Protein AF-A0A419FY46-F1 (afdb_monomer_lite)

Radius of gyration: 15.68 Å; chains: 1; bounding box: 32×21×50 Å

Secondary structure (DSSP, 8-state):
-EE-SSTTS-S-------S-PPPPTTS------HHHHHHHHH-TTHHHHHHHHHHTS-HHHHHHHSEEETTTEEE--HHHHTT---S---HHHHHHHHHHHHTT-

Foldseek 3Di:
DAADPDDADQRDADDDDPDPDDDDPVDDDDDDDPVVVVVCVVDVCQSVQVNVQVVPQDSVLQQVLWDDDPPRDTDDDPVSVVPGDGPDDDPSVVVVVVVVVVVVD

pLDDT: mean 77.68, std 14.21, range [41.5, 94.31]

Structure (mmCIF, N/CA/C/O backbone):
data_AF-A0A419FY46-F1
#
_entry.id   AF-A0A419FY46-F1
#
loop_
_atom_site.group_PDB
_atom_site.id
_atom_site.type_symbol
_atom_site.label_atom_id
_atom_site.label_alt_id
_atom_site.label_comp_id
_atom_site.label_asym_id
_atom_site.label_entity_id
_atom_site.label_seq_id
_atom_site.pdbx_PDB_ins_code
_atom_site.Cartn_x
_atom_site.Cartn_y
_atom_site.Cartn_z
_atom_site.occupancy
_atom_site.B_iso_or_equiv
_atom_site.auth_seq_id
_atom_site.auth_comp_id
_atom_site.auth_asym_id
_atom_site.auth_atom_id
_atom_site.pdbx_PDB_model_num
ATOM 1 N N . MET A 1 1 ? -2.031 -3.523 -14.171 1.00 59.50 1 MET A N 1
ATOM 2 C CA . MET A 1 1 ? -1.311 -3.630 -15.462 1.00 59.50 1 MET A CA 1
ATOM 3 C C . MET A 1 1 ? -1.323 -2.260 -16.112 1.00 59.50 1 MET A C 1
ATOM 5 O O . MET A 1 1 ? -2.389 -1.657 -16.129 1.00 59.50 1 MET A O 1
ATOM 9 N N . GLY A 1 2 ? -0.187 -1.773 -16.610 1.00 61.53 2 GLY A N 1
ATOM 10 C CA . GLY A 1 2 ? -0.102 -0.465 -17.265 1.00 61.53 2 GLY A CA 1
ATOM 11 C C . GLY A 1 2 ? 0.871 -0.479 -18.438 1.00 61.53 2 GLY A C 1
ATOM 12 O O . GLY A 1 2 ? 1.806 -1.282 -18.465 1.00 61.53 2 GLY A O 1
ATOM 13 N N . ARG A 1 3 ? 0.617 0.389 -19.420 1.00 63.28 3 ARG A N 1
ATOM 14 C CA . ARG A 1 3 ? 1.512 0.652 -20.551 1.00 63.28 3 ARG A CA 1
ATOM 15 C C . ARG A 1 3 ? 2.069 2.059 -20.404 1.00 63.28 3 ARG A C 1
ATOM 17 O O . ARG A 1 3 ? 1.293 3.004 -20.284 1.00 63.28 3 ARG A O 1
ATOM 24 N N . SER A 1 4 ? 3.384 2.191 -20.441 1.00 57.62 4 SER A N 1
ATOM 25 C CA . SER A 1 4 ? 4.067 3.474 -20.575 1.00 57.62 4 SER A CA 1
ATOM 26 C C . SER A 1 4 ? 4.584 3.600 -22.010 1.00 57.62 4 SER A C 1
ATOM 28 O O . SER A 1 4 ? 5.387 2.794 -22.471 1.00 57.62 4 SER A O 1
ATOM 30 N N . GLU A 1 5 ? 4.104 4.605 -22.744 1.00 50.00 5 GLU A N 1
ATOM 31 C CA . GLU A 1 5 ? 4.772 5.080 -23.960 1.00 50.00 5 GLU A CA 1
ATOM 32 C C . GLU A 1 5 ? 5.682 6.242 -23.548 1.00 50.00 5 GLU A C 1
ATOM 34 O O . GLU A 1 5 ? 5.227 7.370 -23.369 1.00 50.00 5 GLU A O 1
ATOM 39 N N . GLY A 1 6 ? 6.963 5.943 -23.318 1.00 52.06 6 GLY A N 1
ATOM 40 C CA . GLY A 1 6 ? 7.972 6.918 -22.893 1.00 52.06 6 GLY A CA 1
ATOM 41 C C . GLY A 1 6 ? 8.352 6.837 -21.409 1.00 52.06 6 GLY A C 1
ATOM 42 O O . GLY A 1 6 ? 7.585 6.366 -20.572 1.00 52.06 6 GLY A O 1
ATOM 43 N N . ALA A 1 7 ? 9.568 7.299 -21.102 1.00 52.47 7 ALA A N 1
ATOM 44 C CA . ALA A 1 7 ? 10.229 7.155 -19.800 1.00 52.47 7 ALA A CA 1
ATOM 45 C C . ALA A 1 7 ? 9.562 7.923 -18.635 1.00 52.47 7 ALA A C 1
ATOM 47 O O . ALA A 1 7 ? 9.846 7.622 -17.481 1.00 52.47 7 ALA A O 1
ATOM 48 N N . ASP A 1 8 ? 8.663 8.872 -18.922 1.00 51.88 8 ASP A N 1
ATOM 49 C CA . ASP A 1 8 ? 8.159 9.835 -17.927 1.00 51.88 8 ASP A CA 1
ATOM 50 C C . ASP A 1 8 ? 6.788 9.507 -17.311 1.00 51.88 8 ASP A C 1
ATOM 52 O O . ASP A 1 8 ? 6.394 10.137 -16.329 1.00 51.88 8 ASP A O 1
ATOM 56 N N . ARG A 1 9 ? 6.020 8.538 -17.836 1.00 58.47 9 ARG A N 1
ATOM 57 C CA . ARG A 1 9 ? 4.701 8.193 -17.261 1.00 58.47 9 ARG A CA 1
ATOM 58 C C . ARG A 1 9 ? 4.778 6.969 -16.359 1.00 58.47 9 ARG A C 1
ATOM 60 O O . ARG A 1 9 ? 5.132 5.887 -16.818 1.00 58.47 9 ARG A O 1
ATOM 67 N N . CYS A 1 10 ? 4.364 7.133 -15.098 1.00 65.38 10 CYS A N 1
ATOM 68 C CA . CYS A 1 10 ? 4.237 6.021 -14.155 1.00 65.38 10 CYS A CA 1
ATOM 69 C C . CYS A 1 10 ? 3.200 5.025 -14.686 1.00 65.38 10 CYS A C 1
ATOM 71 O O . CYS A 1 10 ? 2.047 5.412 -14.878 1.00 65.38 10 CYS A O 1
ATOM 73 N N . PRO A 1 11 ? 3.558 3.750 -14.909 1.00 70.75 11 PRO A N 1
ATOM 74 C CA . PRO A 1 11 ? 2.603 2.748 -15.374 1.00 70.75 11 PRO A CA 1
ATOM 75 C C . PRO A 1 11 ? 1.655 2.268 -14.258 1.00 70.75 11 PRO A C 1
ATOM 77 O O . PRO A 1 11 ? 0.757 1.464 -14.521 1.00 70.75 11 PRO A O 1
ATOM 80 N N . LEU A 1 12 ? 1.853 2.717 -13.013 1.00 76.69 12 LEU A N 1
ATOM 81 C CA . LEU A 1 12 ? 1.069 2.318 -11.850 1.00 76.69 12 LEU A CA 1
ATOM 82 C C . LEU A 1 12 ? 0.159 3.455 -11.389 1.00 76.69 12 LEU A C 1
ATOM 84 O O . LEU A 1 12 ? 0.590 4.587 -11.193 1.00 76.69 12 LEU A O 1
ATOM 88 N N . HIS A 1 13 ? -1.105 3.113 -11.164 1.00 83.81 13 HIS A N 1
ATOM 89 C CA . HIS A 1 13 ? -2.106 4.020 -10.625 1.00 83.81 13 HIS A CA 1
ATOM 90 C C . HIS A 1 13 ? -2.739 3.395 -9.386 1.00 83.81 13 HIS A C 1
ATOM 92 O O . HIS A 1 13 ? -3.200 2.251 -9.428 1.00 83.81 13 HIS A O 1
ATOM 98 N N . PHE A 1 14 ? -2.780 4.160 -8.297 1.00 88.75 14 PHE A N 1
ATOM 99 C CA . PHE A 1 14 ? -3.496 3.795 -7.081 1.00 88.75 14 PHE A CA 1
ATOM 100 C C . PHE A 1 14 ? -4.875 4.445 -7.073 1.00 88.75 14 PHE A C 1
ATOM 102 O O . PHE A 1 14 ? -5.014 5.639 -7.351 1.00 88.75 14 PHE A O 1
ATOM 109 N N . TYR A 1 15 ? -5.880 3.650 -6.713 1.00 91.50 15 TYR A N 1
ATOM 110 C CA . TYR A 1 15 ? -7.268 4.075 -6.590 1.00 91.50 15 TYR A CA 1
ATOM 111 C C . TYR A 1 15 ? -7.801 3.675 -5.222 1.00 91.50 15 TYR A C 1
ATOM 113 O O . TYR A 1 15 ? -7.562 2.560 -4.757 1.00 91.50 15 TYR A O 1
ATOM 121 N N . LEU A 1 16 ? -8.564 4.574 -4.609 1.00 93.12 16 LEU A N 1
ATOM 122 C CA . LEU A 1 16 ? -9.299 4.292 -3.386 1.00 93.12 16 LEU A CA 1
ATOM 123 C C . LEU A 1 16 ? -10.735 3.899 -3.742 1.00 93.12 16 LEU A C 1
ATOM 125 O O . LEU A 1 16 ? -11.474 4.687 -4.331 1.00 93.12 16 LEU A O 1
ATOM 129 N N . ASN A 1 17 ? -11.132 2.679 -3.383 1.00 92.69 17 ASN A N 1
ATOM 130 C CA . ASN A 1 17 ? -12.511 2.228 -3.535 1.00 92.69 17 ASN A CA 1
ATOM 131 C C . ASN A 1 17 ? -13.303 2.546 -2.260 1.00 92.69 17 ASN A C 1
ATOM 133 O O . ASN A 1 17 ? -13.191 1.834 -1.268 1.00 92.69 17 ASN A O 1
ATOM 137 N N . LEU A 1 18 ? -14.112 3.606 -2.305 1.00 89.62 18 LEU A N 1
ATOM 138 C CA . LEU A 1 18 ? -15.003 4.025 -1.210 1.00 89.62 18 LEU A CA 1
ATOM 139 C C . LEU A 1 18 ? -16.381 3.341 -1.252 1.00 89.62 18 LEU A C 1
ATOM 141 O O . LEU A 1 18 ? -17.300 3.722 -0.531 1.00 89.62 18 LEU A O 1
ATOM 145 N N . SER A 1 19 ? -16.560 2.360 -2.133 1.00 90.62 19 SER A N 1
ATOM 146 C CA . SER A 1 19 ? -17.837 1.691 -2.365 1.00 90.62 19 SER A CA 1
ATOM 147 C C . SER A 1 19 ? -17.726 0.186 -2.128 1.00 90.62 19 SER A C 1
ATOM 149 O O . SER A 1 19 ? -16.648 -0.358 -1.905 1.00 90.62 19 SER A O 1
ATOM 151 N N . ARG A 1 20 ? -18.853 -0.522 -2.253 1.00 89.38 20 ARG A N 1
ATOM 152 C CA . ARG A 1 20 ? -18.884 -1.995 -2.280 1.00 89.38 20 ARG A CA 1
ATOM 153 C C . ARG A 1 20 ? -18.708 -2.568 -3.693 1.00 89.38 20 ARG A C 1
ATOM 155 O O . ARG A 1 20 ? -19.135 -3.692 -3.948 1.00 89.38 20 ARG A O 1
ATOM 162 N N . ALA A 1 21 ? -18.135 -1.798 -4.623 1.00 91.19 21 ALA A N 1
ATOM 163 C CA . ALA A 1 21 ? -17.904 -2.250 -5.990 1.00 91.19 21 ALA A CA 1
ATOM 164 C C . ALA A 1 21 ? -16.941 -3.443 -6.028 1.00 91.19 21 ALA A C 1
ATOM 166 O O . ALA A 1 21 ? -15.910 -3.453 -5.352 1.00 91.19 21 ALA A O 1
ATOM 167 N N . VAL A 1 22 ? -17.273 -4.428 -6.861 1.00 89.56 22 VAL A N 1
ATOM 168 C CA . VAL A 1 22 ? -16.408 -5.575 -7.140 1.00 89.56 22 VAL A CA 1
ATOM 169 C C . VAL A 1 22 ? -15.297 -5.128 -8.084 1.00 89.56 22 VAL A C 1
ATOM 171 O O . VAL A 1 22 ? -15.566 -4.597 -9.161 1.00 89.56 22 VAL A O 1
ATOM 174 N N . VAL A 1 23 ? -14.047 -5.359 -7.689 1.00 89.19 23 VAL A N 1
ATOM 175 C CA . VAL A 1 23 ? -12.873 -5.039 -8.505 1.00 89.19 23 VAL A CA 1
ATOM 176 C C . VAL A 1 23 ? -12.383 -6.305 -9.202 1.00 89.19 23 VAL A C 1
ATOM 178 O O . VAL A 1 23 ? -12.245 -7.356 -8.580 1.00 89.19 23 VAL A O 1
ATOM 181 N N . SER A 1 24 ? -12.125 -6.210 -10.508 1.00 89.44 24 SER A N 1
ATOM 182 C CA . SER A 1 24 ? -11.620 -7.340 -11.295 1.00 89.44 24 SER A CA 1
ATOM 183 C C . SER A 1 24 ? -10.186 -7.732 -10.909 1.00 89.44 24 SER A C 1
ATOM 185 O O . SER A 1 24 ? -9.403 -6.902 -10.449 1.00 89.44 24 SER A O 1
ATOM 187 N N . ASN A 1 25 ? -9.797 -8.976 -11.206 1.00 85.00 25 ASN A N 1
ATOM 188 C CA . ASN A 1 25 ? -8.453 -9.521 -10.940 1.00 85.00 25 ASN A CA 1
ATOM 189 C C . ASN A 1 25 ? -7.320 -8.854 -11.749 1.00 85.00 25 ASN A C 1
ATOM 191 O O . ASN A 1 25 ? -6.158 -9.239 -11.636 1.00 85.00 25 ASN A O 1
ATOM 195 N N . VAL A 1 26 ? -7.648 -7.880 -12.601 1.00 85.06 26 VAL A N 1
ATOM 196 C CA . VAL A 1 26 ? -6.678 -7.063 -13.344 1.00 85.06 26 VAL A CA 1
ATOM 197 C C . VAL A 1 26 ? -6.011 -6.020 -12.436 1.00 85.06 26 VAL A C 1
ATOM 199 O O . VAL A 1 26 ? -4.909 -5.545 -12.740 1.00 85.06 26 VAL A O 1
ATOM 202 N N . PHE A 1 27 ? -6.656 -5.685 -11.316 1.00 87.00 27 PHE A N 1
ATOM 203 C CA . PHE A 1 27 ? -6.111 -4.824 -10.275 1.00 87.00 27 PHE A CA 1
ATOM 204 C C . PHE A 1 27 ? -5.450 -5.650 -9.175 1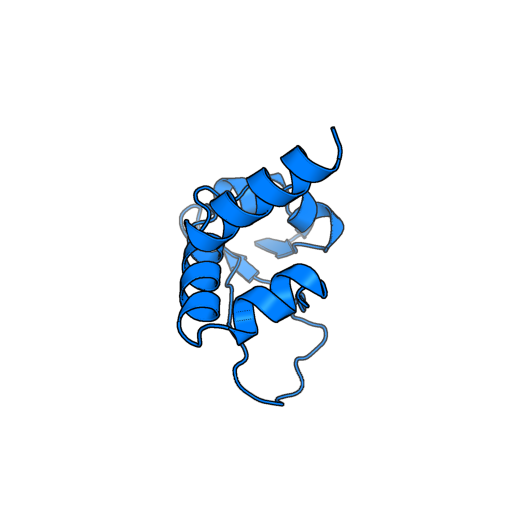.00 87.00 27 PHE A C 1
ATOM 206 O O . PHE A 1 27 ? -5.903 -6.737 -8.818 1.00 87.00 27 PHE A O 1
ATOM 213 N N . LEU A 1 28 ? -4.388 -5.089 -8.603 1.00 87.06 28 LEU A N 1
ATOM 214 C CA . LEU A 1 28 ? -3.850 -5.573 -7.345 1.00 87.06 28 LEU A CA 1
ATOM 215 C C . LEU A 1 28 ? -4.707 -4.997 -6.212 1.00 87.06 28 LEU A C 1
ATOM 217 O O . LEU A 1 28 ? -4.609 -3.815 -5.894 1.00 87.06 28 LEU A O 1
ATOM 221 N N . ASN A 1 29 ? -5.568 -5.831 -5.632 1.00 90.38 29 ASN A N 1
ATOM 222 C CA . ASN A 1 29 ? -6.452 -5.421 -4.544 1.00 90.38 29 ASN A CA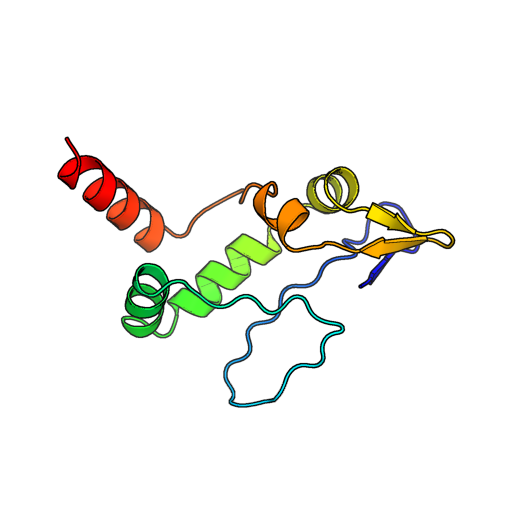 1
ATOM 223 C C . ASN A 1 29 ? -5.689 -5.427 -3.214 1.00 90.38 29 ASN A C 1
ATOM 225 O O . ASN A 1 29 ? -5.235 -6.479 -2.761 1.00 90.38 29 ASN A O 1
ATOM 229 N N . LEU A 1 30 ? -5.562 -4.254 -2.593 1.00 88.81 30 LEU A N 1
ATOM 230 C CA . LEU A 1 30 ? -4.914 -4.078 -1.297 1.00 88.81 30 LEU A CA 1
ATOM 231 C C . LEU A 1 30 ? -5.978 -3.981 -0.205 1.00 88.81 30 LEU A C 1
ATOM 233 O O . LEU A 1 30 ? -6.842 -3.109 -0.254 1.00 88.81 30 LEU A O 1
ATOM 237 N N . TYR A 1 31 ? -5.890 -4.864 0.786 1.00 89.38 31 TYR A N 1
ATOM 238 C CA . TYR A 1 31 ? -6.759 -4.838 1.957 1.00 89.38 31 TYR A CA 1
ATOM 239 C C . TYR A 1 31 ? -5.930 -4.485 3.192 1.00 89.38 31 TYR A C 1
ATOM 241 O O . TYR A 1 31 ? -4.889 -5.114 3.417 1.00 89.38 31 TYR A O 1
ATOM 249 N N . PRO A 1 32 ? -6.353 -3.491 3.992 1.00 89.81 32 PRO A N 1
ATOM 250 C CA . PRO A 1 32 ? -5.628 -3.134 5.196 1.00 89.81 32 PRO A CA 1
ATOM 251 C C . PRO A 1 32 ? -5.662 -4.303 6.183 1.00 89.81 32 PRO A C 1
ATOM 253 O O . PRO A 1 32 ? -6.682 -4.969 6.367 1.00 89.81 32 PRO A O 1
ATOM 256 N N . LYS A 1 33 ? -4.530 -4.552 6.847 1.00 89.50 33 LYS A N 1
ATOM 257 C CA . LYS A 1 33 ? -4.499 -5.447 8.011 1.00 89.50 33 LYS A CA 1
ATOM 258 C C . LYS A 1 33 ? -5.368 -4.855 9.132 1.00 89.50 33 LYS A C 1
ATOM 260 O O . LYS A 1 33 ? -5.510 -3.635 9.172 1.00 89.50 33 LYS A O 1
ATOM 265 N N . PRO A 1 34 ? -5.874 -5.662 10.085 1.00 88.88 34 PRO A N 1
ATOM 266 C CA . PRO A 1 34 ? -6.817 -5.191 11.105 1.00 88.88 34 PRO A CA 1
ATOM 267 C C . PRO A 1 34 ? -6.383 -3.930 11.863 1.00 88.88 34 PRO A C 1
ATOM 269 O O . PRO A 1 34 ? -7.209 -3.067 12.124 1.00 88.88 34 PRO A O 1
ATOM 272 N N . PHE A 1 35 ? -5.093 -3.801 12.182 1.00 88.19 35 PHE A N 1
ATOM 273 C CA . PHE A 1 35 ? -4.540 -2.605 12.822 1.00 88.19 35 PHE A CA 1
ATOM 274 C C . PHE A 1 35 ? -4.705 -1.347 11.956 1.00 88.19 35 PHE A C 1
ATOM 276 O O . PHE A 1 35 ? -5.333 -0.385 12.380 1.00 88.19 35 PHE A O 1
ATOM 283 N N . LEU A 1 36 ? -4.224 -1.394 10.710 1.00 89.44 36 LEU A N 1
ATOM 284 C CA . LEU A 1 36 ? -4.381 -0.293 9.762 1.00 89.44 36 LEU A CA 1
ATOM 285 C C . LEU A 1 36 ? -5.861 -0.017 9.464 1.00 89.44 36 LEU A C 1
ATOM 287 O O . LEU A 1 36 ? -6.241 1.133 9.313 1.00 89.44 36 LEU A O 1
ATOM 291 N N . GLY A 1 37 ? -6.698 -1.057 9.411 1.00 90.75 37 GLY A N 1
ATOM 292 C CA . GLY A 1 37 ? -8.141 -0.919 9.212 1.00 90.75 37 GLY A CA 1
ATOM 293 C C . GLY A 1 37 ? -8.791 -0.055 10.290 1.00 90.75 37 GLY A C 1
ATOM 294 O O . GLY A 1 37 ? -9.478 0.903 9.955 1.00 90.75 37 GLY A O 1
ATOM 295 N N . LYS A 1 38 ? -8.491 -0.321 11.568 1.00 90.94 38 LYS A N 1
ATOM 296 C CA . LYS A 1 38 ? -8.990 0.490 12.691 1.00 90.94 38 LYS A CA 1
ATOM 297 C C . LYS A 1 38 ? -8.547 1.947 12.586 1.00 90.94 38 LYS A C 1
ATOM 299 O O . LYS A 1 38 ? -9.380 2.841 12.675 1.00 90.94 38 LYS A O 1
ATOM 304 N N . LEU A 1 39 ? -7.263 2.180 12.303 1.00 91.31 39 LEU A N 1
ATOM 305 C CA . LEU A 1 39 ? -6.748 3.537 12.121 1.00 91.31 39 LEU A CA 1
ATOM 306 C C . LEU A 1 39 ? -7.453 4.261 10.967 1.00 91.31 39 LEU A C 1
ATOM 308 O O . LEU A 1 39 ? -7.761 5.442 11.078 1.00 91.31 39 LEU A O 1
ATOM 312 N N . LEU A 1 40 ? -7.744 3.578 9.862 1.00 92.12 40 LEU A N 1
ATOM 313 C CA . LEU A 1 40 ? -8.461 4.182 8.738 1.00 92.12 40 LEU A CA 1
ATOM 314 C C . LEU A 1 40 ? -9.935 4.484 9.061 1.00 92.12 40 LEU A C 1
ATOM 316 O O . LEU A 1 40 ? -10.487 5.425 8.500 1.00 92.12 40 LEU A O 1
ATOM 320 N N . GLU A 1 41 ? -10.567 3.717 9.951 1.00 91.62 41 GLU A N 1
ATOM 321 C CA . GLU A 1 41 ? -11.965 3.911 10.370 1.00 91.62 41 GLU A CA 1
ATOM 322 C C . GLU A 1 41 ? -12.146 5.061 11.375 1.00 91.62 41 GLU A C 1
ATOM 324 O O . GLU A 1 41 ? -13.206 5.680 11.423 1.00 91.62 41 GLU A O 1
ATOM 329 N N . GLU A 1 42 ? -11.116 5.382 12.158 1.00 92.94 42 GLU A N 1
ATOM 330 C CA . GLU A 1 42 ? -11.145 6.460 13.160 1.00 92.94 42 GLU A CA 1
ATOM 331 C C . GLU A 1 42 ? -11.277 7.866 12.556 1.00 92.94 42 GLU A C 1
ATOM 333 O O . GLU A 1 42 ? -11.762 8.782 13.222 1.00 92.94 42 GLU A O 1
ATOM 338 N N . ASN A 1 43 ? -10.843 8.063 11.306 1.00 93.44 43 ASN A N 1
ATOM 339 C CA . ASN A 1 43 ? -10.968 9.344 10.617 1.00 93.44 43 ASN A CA 1
ATOM 340 C C . ASN A 1 43 ? -11.099 9.150 9.095 1.00 93.44 43 ASN A C 1
ATOM 342 O O . ASN A 1 43 ? -10.203 8.617 8.441 1.00 93.44 43 ASN A O 1
ATOM 346 N N . ASN A 1 44 ? -12.197 9.672 8.535 1.00 91.88 44 ASN A N 1
ATOM 347 C CA . ASN A 1 44 ? -12.553 9.577 7.116 1.00 91.88 44 ASN A CA 1
ATOM 348 C C . ASN A 1 44 ? -11.537 10.221 6.152 1.00 91.88 44 ASN A C 1
ATOM 350 O O . ASN A 1 44 ? -11.547 9.881 4.968 1.00 91.88 44 ASN A O 1
ATOM 354 N N . ASP A 1 45 ? -10.654 11.104 6.626 1.00 93.88 45 ASP A N 1
ATOM 355 C CA . ASP A 1 45 ? -9.618 11.737 5.799 1.00 93.88 45 ASP A CA 1
ATOM 356 C C . ASP A 1 45 ? -8.371 10.847 5.621 1.00 93.88 45 ASP A C 1
ATOM 358 O O . ASP A 1 45 ? -7.684 10.916 4.594 1.00 93.88 45 ASP A O 1
ATOM 362 N N . ARG A 1 46 ? -8.106 9.938 6.572 1.00 94.31 46 ARG A N 1
ATOM 363 C CA . ARG A 1 46 ? -6.907 9.076 6.594 1.00 94.31 46 ARG A CA 1
ATOM 364 C C . ARG A 1 46 ? -6.759 8.179 5.356 1.00 94.31 46 ARG A C 1
ATOM 366 O O . ARG A 1 46 ? -5.640 8.069 4.848 1.00 94.31 46 ARG A O 1
ATOM 373 N N . PRO A 1 47 ? -7.827 7.571 4.795 1.00 93.19 47 PRO A N 1
ATOM 374 C CA . PRO A 1 47 ? -7.730 6.845 3.528 1.00 93.19 47 PRO A CA 1
ATO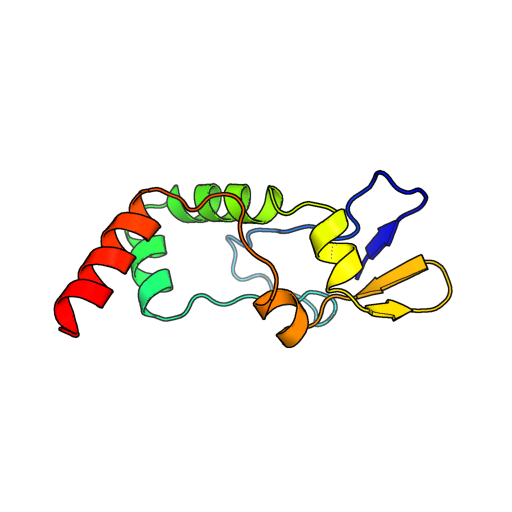M 375 C C . PRO A 1 47 ? -7.220 7.706 2.365 1.00 93.19 47 PRO A C 1
ATOM 377 O O . PRO A 1 47 ? -6.457 7.224 1.525 1.00 93.19 47 PRO A O 1
ATOM 380 N N . GLY A 1 48 ? -7.619 8.980 2.313 1.00 93.81 48 GLY A N 1
ATOM 381 C CA . GLY A 1 48 ? -7.170 9.922 1.289 1.00 93.81 48 GLY A CA 1
ATOM 382 C C . GLY A 1 48 ? -5.704 10.318 1.463 1.00 93.81 48 GLY A C 1
ATOM 383 O O . GLY A 1 48 ? -4.970 10.424 0.481 1.00 93.81 48 GLY A O 1
ATOM 384 N N . GLU A 1 49 ? -5.251 10.491 2.702 1.00 93.50 49 GLU A N 1
ATOM 385 C CA . GLU A 1 49 ? -3.843 10.761 3.018 1.00 93.50 49 GLU A CA 1
ATOM 386 C C . GLU A 1 49 ? -2.941 9.574 2.672 1.00 93.50 49 GLU A C 1
ATOM 388 O O . GLU A 1 49 ? -1.918 9.750 2.009 1.00 93.50 49 GLU A O 1
ATOM 393 N N . LEU A 1 50 ? -3.360 8.354 3.021 1.00 92.19 50 LEU A N 1
ATOM 394 C CA . LEU A 1 50 ? -2.645 7.137 2.642 1.00 92.19 50 LEU A CA 1
ATOM 395 C C . LEU A 1 50 ? -2.574 6.975 1.116 1.00 92.19 50 LEU A C 1
ATOM 397 O O . LEU A 1 50 ? -1.531 6.596 0.581 1.00 92.19 50 LEU A O 1
ATOM 401 N N . LEU A 1 51 ? -3.658 7.299 0.399 1.00 92.56 51 LEU A N 1
ATOM 402 C CA . LEU A 1 51 ? -3.658 7.295 -1.063 1.00 92.56 51 LEU A CA 1
ATOM 403 C C . LEU A 1 51 ? -2.619 8.273 -1.630 1.00 92.56 51 LEU A C 1
ATOM 405 O O . LEU A 1 51 ? -1.918 7.909 -2.572 1.00 92.56 51 LEU A O 1
ATOM 409 N N . LYS A 1 52 ? -2.485 9.479 -1.062 1.00 91.69 52 LYS A N 1
ATOM 410 C CA . LYS A 1 52 ? -1.466 10.452 -1.494 1.00 91.69 52 LYS A CA 1
ATOM 411 C C . LYS A 1 52 ? -0.050 9.907 -1.299 1.00 91.69 52 LYS A C 1
ATOM 413 O O . LYS A 1 52 ? 0.760 10.022 -2.215 1.00 91.69 52 LYS A O 1
ATOM 418 N N . SER A 1 53 ? 0.229 9.261 -0.165 1.00 90.06 53 SER A N 1
ATOM 419 C CA . SER A 1 53 ? 1.515 8.589 0.077 1.00 90.06 53 SER A CA 1
ATOM 420 C C . SER A 1 53 ? 1.803 7.490 -0.950 1.00 90.06 53 SER A C 1
ATOM 422 O O . SER A 1 53 ? 2.921 7.394 -1.450 1.00 90.06 53 SER A O 1
ATOM 424 N N . LEU A 1 54 ? 0.796 6.690 -1.316 1.00 88.62 54 LEU A N 1
ATOM 425 C CA . LEU A 1 54 ? 0.930 5.664 -2.359 1.00 88.62 54 LEU A CA 1
ATOM 426 C C . LEU A 1 54 ? 1.160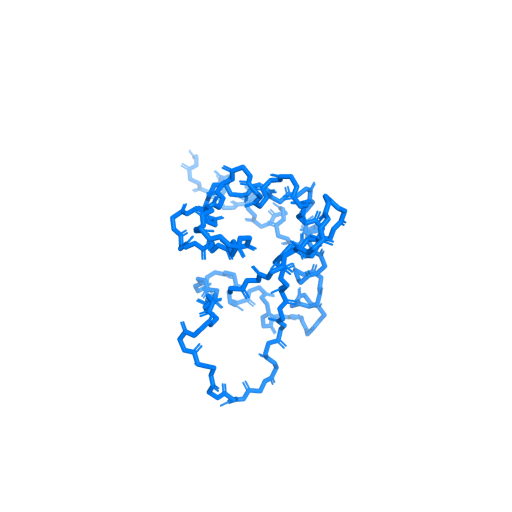 6.282 -3.746 1.00 88.62 54 LEU A C 1
ATOM 428 O O . LEU A 1 54 ? 1.993 5.808 -4.513 1.00 88.62 54 LEU A O 1
ATOM 432 N N . GLN A 1 55 ? 0.451 7.360 -4.076 1.00 87.75 55 GLN A N 1
ATOM 433 C CA . GLN A 1 55 ? 0.602 8.064 -5.353 1.00 87.75 55 GLN A CA 1
ATOM 434 C C . GLN A 1 55 ? 1.948 8.792 -5.491 1.00 87.75 55 GLN A C 1
ATOM 436 O O . GLN A 1 55 ? 2.341 9.103 -6.613 1.00 87.75 55 GLN A O 1
ATOM 441 N N . ALA A 1 56 ? 2.661 9.033 -4.387 1.00 86.44 56 ALA A N 1
ATOM 442 C CA . ALA A 1 56 ? 4.004 9.611 -4.389 1.00 86.44 56 ALA A CA 1
ATOM 443 C C . ALA A 1 56 ? 5.115 8.601 -4.745 1.00 86.44 56 ALA A C 1
ATOM 445 O O . ALA A 1 56 ? 6.259 9.002 -4.944 1.00 86.44 56 ALA A O 1
ATOM 446 N N . ILE A 1 57 ? 4.807 7.302 -4.846 1.00 83.12 57 ILE A N 1
ATOM 447 C CA . ILE A 1 57 ? 5.766 6.292 -5.315 1.00 83.12 57 ILE A CA 1
ATOM 448 C C . ILE A 1 57 ? 6.220 6.648 -6.741 1.00 83.12 57 ILE A C 1
ATOM 450 O O . ILE A 1 57 ? 5.395 6.828 -7.641 1.00 83.12 57 ILE A O 1
ATOM 454 N N . THR A 1 58 ? 7.535 6.725 -6.971 1.00 72.38 58 THR A N 1
ATOM 455 C CA . THR A 1 58 ? 8.070 7.128 -8.279 1.00 72.38 58 THR A CA 1
ATOM 456 C C . THR A 1 58 ? 7.987 6.018 -9.320 1.00 72.38 58 THR A C 1
ATOM 458 O O . THR A 1 58 ? 8.077 4.828 -9.017 1.00 72.38 58 THR A O 1
ATOM 461 N N . CYS A 1 59 ? 7.915 6.423 -10.594 1.00 70.56 59 CYS A N 1
ATOM 462 C CA . CYS A 1 59 ? 7.974 5.517 -11.744 1.00 70.56 59 CYS A CA 1
ATOM 463 C C . CYS A 1 59 ? 9.204 4.607 -11.700 1.00 70.56 59 CYS A C 1
ATOM 465 O O . CYS A 1 59 ? 9.107 3.435 -12.043 1.00 70.56 59 CYS A O 1
ATOM 467 N N . THR A 1 60 ? 10.351 5.146 -11.276 1.00 69.00 60 THR A N 1
ATOM 468 C CA . THR A 1 60 ? 11.619 4.415 -11.189 1.00 69.00 60 THR A CA 1
ATOM 469 C C . THR A 1 60 ? 11.525 3.228 -10.241 1.00 69.00 60 THR A C 1
ATOM 471 O O . THR A 1 60 ? 11.821 2.117 -10.660 1.00 69.00 60 THR A O 1
ATOM 474 N N . GLN A 1 61 ? 10.991 3.422 -9.031 1.00 67.94 61 GLN A N 1
ATOM 475 C CA . GLN A 1 61 ? 10.809 2.335 -8.062 1.00 67.94 61 GLN A CA 1
ATOM 476 C C . GLN A 1 61 ? 9.858 1.253 -8.593 1.00 67.94 61 GLN A C 1
ATOM 478 O O . GLN A 1 61 ? 10.086 0.062 -8.412 1.00 67.94 61 GLN A O 1
ATOM 483 N N . VAL A 1 62 ? 8.798 1.657 -9.295 1.00 69.75 62 VAL A N 1
ATOM 484 C CA . VAL A 1 62 ? 7.828 0.722 -9.886 1.00 69.75 62 VAL A CA 1
ATOM 485 C C . VAL A 1 62 ? 8.430 -0.073 -11.046 1.00 69.75 62 VAL A C 1
ATOM 487 O O . VAL A 1 62 ? 8.099 -1.245 -11.216 1.00 69.75 62 VAL A O 1
ATOM 490 N N . VAL A 1 63 ? 9.274 0.551 -11.868 1.00 69.38 63 VAL A N 1
ATOM 491 C CA . VAL A 1 63 ? 9.924 -0.104 -13.014 1.00 69.38 63 VAL A CA 1
ATOM 492 C C . VAL A 1 63 ? 11.055 -1.029 -12.562 1.00 69.38 63 VAL A C 1
ATOM 494 O O . VAL A 1 63 ? 11.232 -2.079 -13.173 1.00 69.38 63 VAL A O 1
ATOM 497 N N . GLU A 1 64 ? 11.789 -0.668 -11.508 1.00 68.00 64 GLU A N 1
ATOM 498 C CA . GLU A 1 64 ? 12.864 -1.490 -10.935 1.00 68.00 64 GLU A CA 1
ATOM 499 C C . GLU A 1 64 ? 12.325 -2.747 -10.241 1.00 68.00 64 GLU A C 1
ATOM 501 O O . GLU A 1 64 ? 12.864 -3.835 -10.439 1.00 68.00 64 GLU A O 1
ATOM 506 N N . GLU A 1 65 ? 11.235 -2.618 -9.479 1.00 70.00 65 GLU A N 1
ATOM 507 C CA . GLU A 1 65 ? 10.631 -3.747 -8.758 1.00 70.00 65 GLU A CA 1
ATOM 508 C C . GLU A 1 65 ? 9.649 -4.555 -9.623 1.00 70.00 65 GLU A C 1
ATOM 510 O O . GLU A 1 65 ? 9.419 -5.742 -9.385 1.00 70.00 65 GLU A O 1
ATOM 515 N N . GLY A 1 66 ? 9.035 -3.925 -10.625 1.00 62.12 66 GLY A N 1
ATOM 516 C CA . GLY A 1 66 ? 8.023 -4.540 -11.478 1.00 62.12 66 GLY A CA 1
ATOM 517 C C . GLY A 1 66 ? 8.614 -5.363 -12.620 1.00 62.12 66 GLY A C 1
ATOM 518 O O . GLY A 1 66 ? 9.582 -4.985 -13.280 1.00 62.12 66 GLY A O 1
ATOM 519 N N . ARG A 1 67 ? 7.969 -6.483 -12.953 1.00 68.56 67 ARG A N 1
ATOM 520 C CA . ARG A 1 67 ? 8.350 -7.262 -14.137 1.00 68.56 67 ARG A CA 1
ATOM 521 C C . ARG A 1 67 ? 7.893 -6.580 -15.425 1.00 68.56 67 ARG A C 1
ATOM 523 O O . ARG A 1 67 ? 6.718 -6.239 -15.598 1.00 68.56 67 ARG A O 1
ATOM 530 N N . SER A 1 68 ? 8.829 -6.464 -16.366 1.00 63.62 68 SER A N 1
ATOM 531 C CA . SER A 1 68 ? 8.559 -6.046 -17.742 1.00 63.62 68 SER A CA 1
ATOM 532 C C . SER A 1 68 ? 8.186 -7.255 -18.596 1.00 63.62 68 SER A C 1
ATOM 534 O O . SER A 1 68 ? 8.943 -8.219 -18.704 1.00 63.62 68 SER A O 1
ATOM 536 N N . TYR A 1 69 ? 7.017 -7.197 -19.220 1.00 60.56 69 TYR A N 1
ATOM 537 C CA . TYR A 1 69 ? 6.579 -8.149 -20.233 1.00 60.56 69 TYR A CA 1
ATOM 538 C C . TYR A 1 69 ? 6.808 -7.529 -21.618 1.00 60.56 69 TYR A C 1
ATOM 540 O O . TYR A 1 69 ? 6.733 -6.308 -21.788 1.00 60.56 69 TYR A O 1
ATOM 548 N N . GLY A 1 70 ? 7.100 -8.367 -22.618 1.00 57.62 70 GLY A N 1
ATOM 549 C CA . GLY A 1 70 ? 7.335 -7.910 -23.990 1.00 57.62 70 GLY A CA 1
ATOM 550 C C . GLY A 1 70 ? 6.220 -6.979 -24.490 1.00 57.62 70 GLY A C 1
ATOM 551 O O . GLY A 1 70 ? 5.039 -7.234 -24.258 1.00 57.62 70 GLY A O 1
ATOM 552 N N . GLY A 1 71 ? 6.598 -5.888 -25.163 1.00 63.88 71 GLY A N 1
ATOM 553 C CA . GLY A 1 71 ? 5.653 -4.896 -25.692 1.00 63.88 71 GLY A CA 1
ATOM 554 C C . GLY A 1 71 ? 5.279 -3.752 -24.737 1.00 63.88 71 GLY A C 1
ATOM 555 O O . GLY A 1 71 ? 4.200 -3.181 -24.897 1.00 63.88 71 GLY A O 1
ATOM 556 N N . GLY A 1 72 ? 6.136 -3.421 -23.761 1.00 64.94 72 GLY A N 1
ATOM 557 C CA . GLY A 1 72 ? 5.974 -2.245 -22.884 1.00 64.94 72 GLY A CA 1
ATOM 558 C C . GLY A 1 72 ? 4.935 -2.421 -21.773 1.00 64.94 72 GLY A C 1
ATOM 559 O O . GLY A 1 72 ? 4.403 -1.442 -21.251 1.00 64.94 72 GLY A O 1
ATOM 560 N N . LEU A 1 73 ? 4.594 -3.671 -21.445 1.00 68.50 73 LEU A N 1
ATOM 561 C CA . LEU A 1 73 ? 3.647 -3.983 -20.383 1.00 68.50 73 LEU A CA 1
ATOM 562 C C . LEU A 1 73 ? 4.395 -4.137 -19.058 1.00 68.50 73 LEU A C 1
ATOM 564 O O . LEU A 1 73 ? 5.177 -5.072 -18.889 1.00 68.50 73 LEU A O 1
ATOM 568 N N . HIS A 1 74 ? 4.087 -3.266 -18.102 1.00 73.00 74 HIS A N 1
ATOM 569 C CA . HIS A 1 74 ? 4.598 -3.374 -16.740 1.00 73.00 74 HIS A CA 1
ATOM 570 C C . HIS A 1 74 ? 3.536 -3.997 -15.831 1.00 73.00 74 HIS A C 1
ATOM 572 O O . HIS A 1 74 ? 2.366 -3.576 -15.800 1.00 73.00 74 HIS A O 1
ATOM 578 N N . LYS A 1 75 ? 3.940 -5.034 -15.094 1.00 75.94 75 LYS A N 1
ATOM 579 C CA . LYS A 1 75 ? 3.104 -5.706 -14.100 1.00 75.94 75 LYS A CA 1
ATOM 580 C C . LYS A 1 75 ? 3.809 -5.656 -12.751 1.00 75.94 75 LYS A C 1
ATOM 582 O O . LYS A 1 75 ? 4.976 -6.010 -12.660 1.00 75.94 75 LYS A O 1
ATOM 587 N N . LEU A 1 76 ? 3.052 -5.256 -11.735 1.00 78.81 76 LEU A N 1
ATOM 588 C CA . LEU A 1 76 ? 3.458 -5.302 -10.340 1.00 78.81 76 LEU A CA 1
ATOM 589 C C . LEU A 1 76 ? 2.607 -6.353 -9.621 1.00 78.81 76 LEU A C 1
ATOM 591 O O . LEU A 1 76 ? 1.373 -6.299 -9.664 1.00 78.81 76 LEU A O 1
ATOM 595 N N . GLU A 1 77 ? 3.262 -7.330 -9.013 1.00 81.62 77 GLU A N 1
ATOM 596 C CA . GLU A 1 77 ? 2.659 -8.414 -8.236 1.00 81.62 77 GLU A CA 1
ATOM 597 C C . GLU A 1 77 ? 2.829 -8.186 -6.720 1.00 81.62 77 GLU A C 1
ATOM 599 O O . GLU A 1 77 ? 3.652 -7.367 -6.310 1.00 81.62 77 GLU A O 1
ATOM 604 N N . PRO A 1 78 ? 2.080 -8.902 -5.850 1.00 81.75 78 PRO A N 1
ATOM 605 C CA . PRO A 1 78 ? 2.091 -8.647 -4.406 1.00 81.75 78 PRO A CA 1
ATOM 606 C C . PRO A 1 78 ? 3.485 -8.656 -3.768 1.00 81.75 78 PRO A C 1
ATOM 608 O O . PRO A 1 78 ? 3.765 -7.853 -2.883 1.00 81.75 78 PRO A O 1
ATOM 611 N N . ARG A 1 79 ? 4.363 -9.561 -4.221 1.00 80.25 79 ARG A N 1
ATOM 612 C CA . ARG A 1 79 ? 5.732 -9.680 -3.702 1.00 80.25 79 ARG A CA 1
ATOM 613 C C . ARG A 1 79 ? 6.587 -8.463 -4.055 1.00 80.25 79 ARG A C 1
ATOM 615 O O . ARG A 1 79 ? 7.352 -8.015 -3.217 1.00 80.25 79 ARG A O 1
ATOM 622 N N . GLU A 1 80 ? 6.434 -7.950 -5.269 1.00 80.19 80 GLU A N 1
ATOM 623 C CA . GLU A 1 80 ? 7.177 -6.794 -5.784 1.00 80.19 80 GLU A CA 1
ATOM 624 C C . GLU A 1 80 ? 6.679 -5.510 -5.112 1.00 80.19 80 GLU A C 1
ATOM 626 O O . GLU A 1 80 ? 7.473 -4.704 -4.649 1.00 80.19 80 GLU A O 1
ATOM 631 N N . MET A 1 81 ? 5.359 -5.373 -4.930 1.00 81.25 81 MET A N 1
ATOM 632 C CA . MET A 1 81 ? 4.768 -4.264 -4.170 1.00 81.25 81 MET A CA 1
ATOM 633 C C . MET A 1 81 ? 5.284 -4.207 -2.722 1.00 81.25 81 MET A C 1
ATOM 635 O O . MET A 1 81 ? 5.429 -3.124 -2.166 1.00 81.25 81 MET A O 1
ATOM 639 N N . GLY A 1 82 ? 5.577 -5.358 -2.108 1.00 78.94 82 GLY A N 1
ATOM 640 C CA . GLY A 1 82 ? 6.134 -5.427 -0.754 1.00 78.94 82 GLY A CA 1
ATOM 641 C C . GLY A 1 82 ? 7.548 -4.852 -0.616 1.00 78.94 82 GLY A C 1
ATOM 642 O O . GLY A 1 82 ? 7.947 -4.530 0.500 1.00 78.94 82 GLY A O 1
ATOM 643 N N . ASN A 1 83 ? 8.282 -4.704 -1.721 1.00 80.19 83 ASN A N 1
ATOM 644 C CA . ASN A 1 83 ? 9.618 -4.105 -1.741 1.00 80.19 83 ASN A CA 1
ATOM 645 C C . ASN A 1 83 ? 9.588 -2.596 -2.025 1.00 80.19 83 ASN A C 1
ATOM 647 O O . ASN A 1 83 ? 10.608 -1.921 -1.899 1.00 80.19 83 ASN A O 1
ATOM 651 N N . VAL A 1 84 ? 8.433 -2.05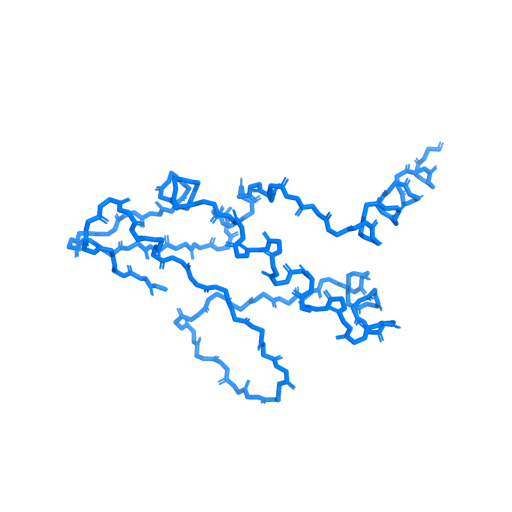6 -2.422 1.00 79.56 84 VAL A N 1
ATOM 652 C CA . VAL A 1 84 ? 8.301 -0.642 -2.767 1.00 79.56 84 VAL A CA 1
ATOM 653 C C . VAL A 1 84 ? 8.242 0.196 -1.492 1.00 79.56 84 VAL A C 1
ATOM 655 O O . VAL A 1 84 ? 7.286 0.125 -0.718 1.00 79.56 84 VAL A O 1
ATOM 658 N N . SER A 1 85 ? 9.259 1.032 -1.295 1.00 80.12 85 SER A N 1
ATOM 659 C CA . SER A 1 85 ? 9.317 1.972 -0.175 1.00 80.12 85 SER A CA 1
ATOM 660 C C . SER A 1 85 ? 8.451 3.202 -0.428 1.00 80.12 85 SER A C 1
ATOM 662 O O . SER A 1 85 ? 8.580 3.865 -1.459 1.00 80.12 85 SER A O 1
ATOM 664 N N . LEU A 1 86 ? 7.618 3.548 0.555 1.00 82.19 86 LEU A N 1
ATOM 665 C CA . LEU A 1 86 ? 6.889 4.814 0.573 1.00 82.19 86 LEU A CA 1
ATOM 666 C C . LEU A 1 86 ? 7.853 5.961 0.881 1.00 82.19 86 LEU A C 1
ATOM 668 O O . LEU A 1 86 ? 8.657 5.874 1.805 1.00 82.19 86 LEU A O 1
ATOM 672 N N . GLN A 1 87 ? 7.752 7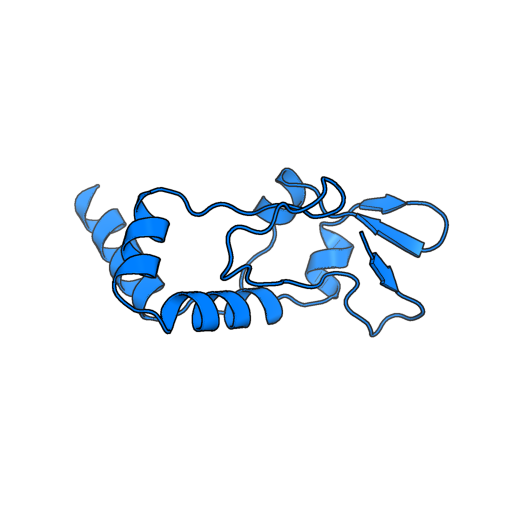.044 0.113 1.00 82.44 87 GLN A N 1
ATOM 673 C CA . GLN A 1 87 ? 8.590 8.232 0.308 1.00 82.44 87 GLN A CA 1
ATOM 674 C C . GLN A 1 87 ? 8.205 9.017 1.562 1.00 82.44 87 GLN A C 1
ATOM 676 O O . GLN A 1 87 ? 9.048 9.650 2.191 1.00 82.44 87 GLN A O 1
ATOM 681 N N . SER A 1 88 ? 6.925 8.973 1.923 1.00 84.56 88 SER A N 1
ATOM 682 C CA . SER A 1 88 ? 6.390 9.598 3.122 1.00 84.56 88 SER A CA 1
ATOM 683 C C . SER A 1 88 ? 5.231 8.776 3.670 1.00 84.56 88 SER A C 1
ATOM 685 O O . SER A 1 88 ? 4.404 8.246 2.920 1.00 84.56 88 SER A O 1
ATOM 687 N N . LEU A 1 89 ? 5.168 8.682 4.996 1.00 86.75 89 LEU A N 1
ATOM 688 C CA . LEU A 1 89 ? 4.024 8.138 5.714 1.00 86.75 89 LEU A CA 1
ATOM 689 C C . LEU A 1 89 ? 3.220 9.288 6.324 1.00 86.75 89 LEU A C 1
ATOM 691 O O . LEU A 1 89 ? 3.815 10.288 6.731 1.00 86.75 89 LEU A O 1
ATOM 695 N N . PRO A 1 90 ? 1.889 9.158 6.419 1.00 88.88 90 PRO A N 1
ATOM 696 C CA . PRO A 1 90 ? 1.090 10.084 7.206 1.00 88.88 90 PRO A CA 1
ATOM 697 C C . PRO A 1 90 ? 1.524 10.059 8.678 1.00 88.88 90 PRO A C 1
ATOM 699 O O . PRO A 1 90 ? 1.819 8.990 9.214 1.00 88.88 90 PRO A O 1
ATOM 702 N N . GLU A 1 91 ? 1.520 11.212 9.349 1.00 87.88 91 GLU A N 1
ATOM 703 C CA . GLU A 1 91 ? 1.991 11.340 10.740 1.00 87.88 91 GLU A CA 1
ATOM 704 C C . GLU A 1 91 ? 1.268 10.384 11.700 1.00 87.88 91 GLU A C 1
ATOM 706 O O . GLU A 1 91 ? 1.906 9.724 12.518 1.00 87.88 91 GLU A O 1
ATOM 711 N N . TRP A 1 92 ? -0.050 10.221 11.539 1.00 88.56 92 TRP A N 1
ATOM 712 C CA . TRP A 1 92 ? -0.865 9.314 12.357 1.00 88.56 92 TRP A CA 1
ATOM 713 C C . TRP A 1 92 ? -0.465 7.841 12.227 1.00 88.56 92 TRP A C 1
ATOM 715 O O . TRP A 1 92 ? -0.790 7.044 13.099 1.00 88.56 92 TRP A O 1
ATOM 725 N N . LEU A 1 93 ? 0.224 7.459 11.150 1.00 85.88 93 LEU A N 1
ATOM 726 C CA . LEU A 1 93 ? 0.712 6.095 10.962 1.00 85.88 93 LEU A CA 1
ATOM 727 C C . LEU A 1 93 ? 2.111 5.901 11.562 1.00 85.88 93 LEU A C 1
ATOM 729 O O . LEU A 1 93 ? 2.464 4.784 11.932 1.00 85.88 93 LEU A O 1
ATOM 733 N N . VAL A 1 94 ? 2.902 6.975 11.660 1.00 77.31 94 VAL A N 1
ATOM 734 C CA . VAL A 1 94 ? 4.254 6.950 12.239 1.00 77.31 94 VAL A CA 1
ATOM 735 C C . VAL A 1 94 ? 4.184 6.835 13.758 1.00 77.31 94 VAL A C 1
ATOM 737 O O . VAL A 1 94 ? 4.818 5.949 14.324 1.00 77.31 94 VAL A O 1
ATOM 740 N N . VAL A 1 95 ? 3.364 7.673 14.400 1.00 64.94 95 VAL A N 1
ATOM 741 C CA . VAL A 1 95 ? 3.219 7.708 15.867 1.00 64.94 95 VAL A CA 1
ATOM 742 C C . VAL A 1 95 ? 2.797 6.339 16.412 1.00 64.94 95 VAL A C 1
ATOM 744 O O . VAL A 1 95 ? 3.411 5.800 17.326 1.00 64.94 95 VAL A O 1
ATOM 747 N N . GLU A 1 96 ? 1.812 5.716 15.775 1.00 63.66 96 GLU A N 1
ATOM 748 C CA . GLU A 1 96 ? 1.265 4.426 16.200 1.00 63.66 96 GLU A CA 1
ATOM 749 C C . GLU A 1 96 ? 2.228 3.251 15.933 1.00 63.66 96 GLU A C 1
ATOM 751 O O . GLU A 1 96 ? 2.258 2.268 16.677 1.00 63.66 96 GLU A O 1
ATOM 756 N N . ALA A 1 97 ? 3.056 3.336 14.884 1.00 62.19 97 ALA A N 1
ATOM 757 C CA . ALA A 1 97 ? 4.086 2.332 14.616 1.00 62.19 97 ALA A CA 1
ATOM 758 C C . ALA A 1 97 ? 5.205 2.370 15.670 1.00 62.19 97 ALA A C 1
ATOM 760 O O . ALA A 1 97 ? 5.701 1.317 16.082 1.00 62.19 97 ALA A O 1
ATOM 761 N N . GLU A 1 98 ? 5.582 3.566 16.126 1.00 61.31 98 GLU A N 1
ATOM 762 C CA . GLU A 1 98 ? 6.550 3.744 17.209 1.00 61.31 98 GLU A CA 1
ATOM 763 C C . GLU A 1 98 ? 6.001 3.242 18.550 1.00 61.31 98 GLU A C 1
ATOM 765 O O . GLU A 1 98 ? 6.715 2.537 19.269 1.00 61.31 98 GLU A O 1
ATOM 770 N N . GLU A 1 99 ? 4.727 3.502 18.858 1.00 58.62 99 GLU A N 1
ATOM 771 C CA . GLU A 1 99 ? 4.078 2.978 20.068 1.00 58.62 99 GLU A CA 1
ATOM 772 C C . GLU A 1 99 ? 4.000 1.443 20.075 1.00 58.62 99 GLU A C 1
ATOM 774 O O . GLU A 1 99 ? 4.310 0.807 21.089 1.00 58.62 99 GLU A O 1
ATOM 779 N N . GLN A 1 100 ? 3.678 0.811 18.938 1.00 57.53 100 GLN A N 1
ATOM 780 C CA . GLN A 1 100 ? 3.697 -0.654 18.839 1.00 57.53 100 GLN A CA 1
ATOM 781 C C . GLN A 1 100 ? 5.099 -1.248 19.019 1.00 57.53 100 GLN A C 1
ATOM 783 O O . GLN A 1 100 ? 5.244 -2.297 19.649 1.00 57.53 100 GLN A O 1
ATOM 788 N N . LEU A 1 101 ? 6.136 -0.596 18.486 1.00 51.25 101 LEU A N 1
ATOM 789 C CA . LEU A 1 101 ? 7.525 -1.034 18.656 1.00 51.25 101 LEU A CA 1
ATOM 790 C C . LEU A 1 101 ? 8.022 -0.840 20.095 1.00 51.25 101 LEU A C 1
ATOM 792 O O . LEU A 1 101 ? 8.813 -1.654 20.578 1.00 51.25 101 LEU A O 1
ATOM 796 N N . ALA A 1 102 ? 7.550 0.198 20.788 1.00 47.19 102 ALA A N 1
ATOM 797 C CA . ALA A 1 102 ? 7.867 0.447 22.191 1.00 47.19 102 ALA A CA 1
ATOM 798 C C . ALA A 1 102 ? 7.242 -0.600 23.132 1.00 47.19 102 ALA A C 1
ATOM 800 O O . ALA A 1 102 ? 7.862 -0.952 24.129 1.00 47.19 102 ALA A O 1
ATOM 801 N N . LEU A 1 103 ? 6.068 -1.145 22.794 1.00 43.81 103 LEU A N 1
ATOM 802 C CA . LEU A 1 103 ? 5.366 -2.176 23.578 1.00 43.81 103 LEU A CA 1
ATOM 803 C C . LEU A 1 103 ? 5.968 -3.592 23.475 1.00 43.81 103 LEU A C 1
ATOM 805 O O . LEU A 1 103 ? 5.580 -4.475 24.238 1.00 43.81 103 LEU A O 1
ATOM 809 N N . ILE A 1 104 ? 6.882 -3.830 22.530 1.00 48.31 104 ILE A N 1
ATOM 810 C CA . ILE A 1 104 ? 7.538 -5.136 22.312 1.00 48.31 104 ILE A CA 1
ATOM 811 C C . ILE A 1 104 ? 8.937 -5.187 22.975 1.00 48.31 104 ILE A C 1
ATOM 813 O O . ILE A 1 104 ? 9.583 -6.237 22.973 1.00 48.31 104 ILE A O 1
ATOM 817 N N . ARG A 1 105 ? 9.408 -4.078 23.561 1.00 41.50 105 ARG A N 1
ATOM 818 C CA . ARG A 1 105 ? 10.636 -4.012 24.375 1.00 41.50 105 ARG A CA 1
ATOM 819 C C . ARG A 1 105 ? 10.338 -4.183 25.858 1.00 41.50 105 ARG A C 1
ATOM 821 O O . ARG A 1 105 ? 11.200 -4.793 26.526 1.00 41.50 105 ARG A O 1
#

Sequence (105 aa):
MGRSEGADRCPLHFYLNLSRAVVSNVFLNLYPKPFLGKLLEENNDRPGELLKSLQAITCTQVVEEGRSYGGGLHKLEPREMGNVSLQSLPEWLVVEAEEQLALIR